Protein AF-A0A9D8LMC0-F1 (afdb_monomer_lite)

Radius of gyration: 25.45 Å; chains: 1; bounding box: 65×24×68 Å

Secondary structure (DSSP, 8-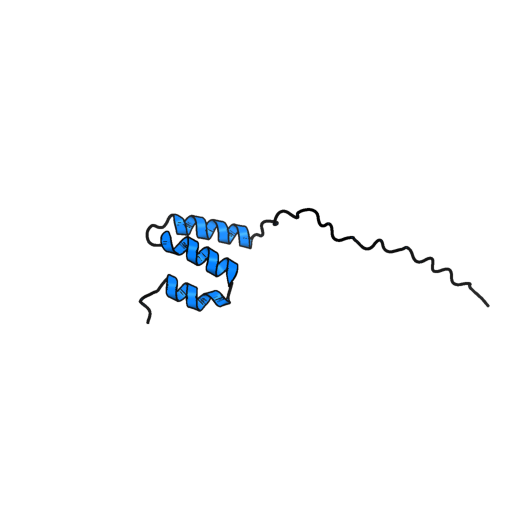state):
-------------------S-------HHHHHHHHHHHHHTTSTTTHHHHHHHHHHHHHHGGGGHHHHHHHH-TT--

Structure (mmCIF, N/CA/C/O backbone):
data_AF-A0A9D8LMC0-F1
#
_entry.id   AF-A0A9D8LMC0-F1
#
loop_
_atom_site.group_PDB
_atom_site.id
_atom_site.type_symbol
_atom_site.label_atom_id
_atom_site.label_alt_id
_atom_site.label_comp_id
_atom_site.label_asym_id
_atom_site.label_entity_id
_atom_site.label_seq_id
_atom_site.pdbx_PDB_ins_code
_atom_site.Cartn_x
_atom_site.Cartn_y
_atom_site.Cartn_z
_atom_site.occupancy
_atom_site.B_iso_or_equiv
_atom_site.auth_seq_id
_atom_site.auth_comp_id
_atom_site.auth_asym_id
_atom_site.auth_atom_id
_atom_site.pdbx_PDB_model_num
ATOM 1 N N . MET A 1 1 ? 46.888 5.994 -56.808 1.00 50.06 1 MET A N 1
ATOM 2 C CA . MET A 1 1 ? 46.730 4.731 -56.052 1.00 50.06 1 MET A CA 1
ATOM 3 C C . MET A 1 1 ? 47.944 4.681 -55.137 1.00 50.06 1 MET A C 1
ATOM 5 O O . MET A 1 1 ? 49.040 4.663 -55.665 1.00 50.06 1 MET A O 1
ATOM 9 N N . SER A 1 2 ? 47.868 4.913 -53.831 1.00 47.81 2 SER A N 1
ATOM 10 C CA . SER A 1 2 ? 46.913 4.375 -52.865 1.00 47.81 2 SER A CA 1
ATOM 11 C C . SER A 1 2 ? 46.836 5.313 -51.658 1.00 47.81 2 SER A C 1
ATOM 13 O O . SER A 1 2 ? 47.866 5.791 -51.191 1.00 47.81 2 SER A O 1
ATOM 15 N N . ASN A 1 3 ? 45.623 5.606 -51.190 1.00 44.09 3 ASN A N 1
ATOM 16 C CA . ASN A 1 3 ? 45.413 6.335 -49.944 1.00 44.09 3 ASN A CA 1
ATOM 17 C C . ASN A 1 3 ? 45.452 5.291 -48.823 1.00 44.09 3 ASN A C 1
ATOM 19 O O . ASN A 1 3 ? 44.543 4.467 -48.716 1.00 44.09 3 ASN A O 1
ATOM 23 N N . ASP A 1 4 ? 46.558 5.262 -48.085 1.00 52.50 4 ASP A N 1
ATOM 24 C CA . ASP A 1 4 ? 46.796 4.289 -47.028 1.00 52.50 4 ASP A CA 1
ATOM 25 C C . ASP A 1 4 ? 45.819 4.534 -45.874 1.00 52.50 4 ASP A C 1
ATOM 27 O O . ASP A 1 4 ? 45.646 5.647 -45.372 1.00 52.50 4 ASP A O 1
ATOM 31 N N . THR A 1 5 ? 45.109 3.472 -45.526 1.00 57.56 5 THR A N 1
ATOM 32 C CA . THR A 1 5 ? 44.076 3.443 -44.503 1.00 57.56 5 THR A CA 1
ATOM 33 C C . THR A 1 5 ? 44.742 3.536 -43.136 1.00 57.56 5 THR A C 1
ATOM 35 O O . THR A 1 5 ? 45.222 2.539 -42.611 1.00 57.56 5 THR A O 1
ATOM 38 N N . GLN A 1 6 ? 44.731 4.716 -42.519 1.00 54.78 6 GLN A N 1
ATOM 39 C CA . GLN A 1 6 ? 44.886 4.832 -41.069 1.00 54.78 6 GLN A CA 1
ATOM 40 C C . GLN A 1 6 ? 43.594 5.339 -40.444 1.00 54.78 6 GLN A C 1
ATOM 42 O O . GLN A 1 6 ? 43.466 6.480 -40.009 1.00 54.78 6 GLN A O 1
ATOM 47 N N . GLN A 1 7 ? 42.625 4.432 -40.364 1.00 54.09 7 GLN A N 1
ATOM 48 C CA . GLN A 1 7 ? 41.570 4.524 -39.372 1.00 54.09 7 GLN A CA 1
ATOM 49 C C . GLN A 1 7 ? 42.181 4.073 -38.040 1.00 54.09 7 GLN A C 1
ATOM 51 O O . GLN A 1 7 ? 42.155 2.898 -37.680 1.00 54.09 7 GLN A O 1
ATOM 56 N N . LYS A 1 8 ? 42.819 5.012 -37.334 1.00 46.62 8 LYS A N 1
ATOM 57 C CA . LYS A 1 8 ? 43.192 4.829 -35.932 1.00 46.62 8 LYS A CA 1
ATOM 58 C C . LYS A 1 8 ? 41.885 4.734 -35.151 1.00 46.62 8 LYS A C 1
ATOM 60 O O . LYS A 1 8 ? 41.246 5.749 -34.897 1.00 46.62 8 LYS A O 1
ATOM 65 N N . ALA A 1 9 ? 41.464 3.511 -34.846 1.00 50.38 9 ALA A N 1
ATOM 66 C CA . ALA A 1 9 ? 40.371 3.266 -33.925 1.00 50.38 9 ALA A CA 1
ATOM 67 C C . ALA A 1 9 ? 40.744 3.901 -32.578 1.00 50.38 9 ALA A C 1
ATOM 69 O O . ALA A 1 9 ? 41.663 3.444 -31.897 1.00 50.38 9 ALA A O 1
ATOM 70 N N . GLU A 1 10 ? 40.070 4.994 -32.223 1.00 51.72 10 GLU A N 1
ATOM 71 C CA . GLU A 1 10 ? 39.919 5.362 -30.822 1.00 51.72 10 GLU A CA 1
ATOM 72 C C . GLU A 1 10 ? 39.337 4.138 -30.114 1.00 51.72 10 GLU A C 1
ATOM 74 O O . GLU A 1 10 ? 38.309 3.618 -30.563 1.00 51.72 10 GLU A O 1
ATOM 79 N N . PRO A 1 11 ? 39.969 3.620 -29.050 1.00 44.50 11 PRO A N 1
ATOM 80 C CA . PRO A 1 11 ? 39.257 2.704 -28.194 1.00 44.50 11 PRO A CA 1
ATOM 81 C C . PRO A 1 11 ? 38.125 3.528 -27.586 1.00 44.50 11 PRO A C 1
ATOM 83 O O . PRO A 1 11 ? 38.365 4.399 -26.749 1.00 44.50 11 PRO A O 1
ATOM 86 N N . ALA A 1 12 ? 36.900 3.283 -28.056 1.00 53.75 12 ALA A N 1
ATOM 87 C CA . ALA A 1 12 ? 35.708 3.618 -27.306 1.00 53.75 12 ALA A CA 1
ATOM 88 C C . ALA A 1 12 ? 35.936 3.009 -25.927 1.00 53.75 12 ALA A C 1
ATOM 90 O O . ALA A 1 12 ? 35.985 1.786 -25.782 1.00 53.75 12 ALA A O 1
ATOM 91 N N . GLN A 1 13 ? 36.223 3.868 -24.951 1.00 54.00 13 GLN A N 1
ATOM 92 C CA . GLN A 1 13 ? 36.297 3.462 -23.566 1.00 54.00 13 GLN A CA 1
ATOM 93 C C . GLN A 1 13 ? 34.895 2.979 -23.237 1.00 54.00 13 GLN A C 1
ATOM 95 O O . GLN A 1 13 ? 33.971 3.772 -23.061 1.00 54.00 13 GLN A O 1
ATOM 100 N N . GLU A 1 14 ? 34.751 1.659 -23.290 1.00 50.81 14 GLU A N 1
ATOM 101 C CA . GLU A 1 14 ? 33.639 0.907 -22.757 1.00 50.81 14 GLU A CA 1
ATOM 102 C C . GLU A 1 14 ? 33.311 1.534 -21.409 1.00 50.81 14 GLU A C 1
ATOM 104 O O . GLU A 1 14 ? 34.148 1.561 -20.502 1.00 50.81 14 GLU A O 1
ATOM 109 N N . GLN A 1 15 ? 32.136 2.164 -21.333 1.00 51.94 15 GLN A N 1
ATOM 110 C CA . GLN A 1 15 ? 31.608 2.667 -20.080 1.00 51.94 15 GLN A CA 1
ATOM 111 C C . GLN A 1 15 ? 31.451 1.445 -19.188 1.00 51.94 15 GLN A C 1
ATOM 113 O O . GLN A 1 15 ? 30.466 0.714 -19.276 1.00 51.94 15 GLN A O 1
ATOM 118 N N . ALA A 1 16 ? 32.475 1.197 -18.372 1.00 50.50 16 ALA A N 1
ATOM 119 C CA . ALA A 1 16 ? 32.410 0.247 -17.289 1.00 50.50 16 ALA A CA 1
ATOM 120 C C . ALA A 1 16 ? 31.111 0.544 -16.531 1.00 50.50 16 ALA A C 1
ATOM 122 O O . ALA A 1 16 ? 30.856 1.716 -16.222 1.00 50.50 16 ALA A O 1
ATOM 123 N N . PRO A 1 17 ? 30.259 -0.460 -16.261 1.00 47.38 17 PRO A N 1
ATOM 124 C CA . PRO A 1 17 ? 29.099 -0.224 -15.430 1.00 47.38 17 PRO A CA 1
ATOM 125 C C . PRO A 1 17 ? 29.635 0.320 -14.110 1.00 47.38 17 PRO A C 1
ATOM 127 O O . PRO A 1 17 ? 30.412 -0.345 -13.422 1.00 47.38 17 PRO A O 1
ATOM 130 N N . HIS A 1 18 ? 29.274 1.565 -13.800 1.00 51.12 18 HIS A N 1
ATOM 131 C CA . HIS A 1 18 ? 29.498 2.154 -12.493 1.00 51.12 18 HIS A CA 1
ATOM 132 C C . HIS A 1 18 ? 28.694 1.321 -11.492 1.00 51.12 18 HIS A C 1
ATOM 134 O O . HIS A 1 18 ? 27.552 1.627 -11.166 1.00 51.12 18 HIS A O 1
ATOM 140 N N . ALA A 1 19 ? 29.294 0.230 -11.023 1.00 56.59 19 ALA A N 1
ATOM 141 C CA . ALA A 1 19 ? 28.866 -0.530 -9.866 1.00 56.59 19 ALA A CA 1
ATOM 142 C C . ALA A 1 19 ? 29.247 0.272 -8.614 1.00 56.59 19 ALA A C 1
ATOM 144 O O . ALA A 1 19 ? 30.109 -0.111 -7.830 1.00 56.59 19 ALA A O 1
ATOM 145 N N . GLY A 1 20 ? 28.651 1.453 -8.490 1.00 49.19 20 GLY A N 1
ATOM 146 C CA . GLY A 1 20 ? 28.662 2.270 -7.294 1.00 49.19 20 GLY A CA 1
ATOM 147 C C . GLY A 1 20 ? 27.213 2.506 -6.934 1.00 49.19 20 GLY A C 1
ATOM 148 O O . GLY A 1 20 ? 26.572 3.314 -7.593 1.00 49.19 20 GLY A O 1
ATOM 149 N N . ASP A 1 21 ? 26.725 1.715 -5.976 1.00 56.81 21 ASP A N 1
ATOM 150 C CA . ASP A 1 21 ? 25.495 1.877 -5.194 1.00 56.81 21 ASP A CA 1
ATOM 151 C C . ASP A 1 21 ? 24.600 3.034 -5.672 1.00 56.81 21 ASP A C 1
ATOM 153 O O . ASP A 1 21 ? 24.609 4.140 -5.127 1.00 56.81 21 ASP A O 1
ATOM 157 N N . ALA A 1 22 ? 23.866 2.808 -6.764 1.00 60.72 22 ALA A N 1
ATOM 158 C CA . ALA A 1 22 ? 22.846 3.749 -7.179 1.00 60.72 22 ALA A CA 1
ATOM 159 C C . ALA A 1 22 ? 21.719 3.599 -6.162 1.00 60.72 22 ALA A C 1
ATOM 161 O O . ALA A 1 22 ? 20.873 2.713 -6.301 1.00 60.72 22 ALA A O 1
ATOM 162 N N . ALA A 1 23 ? 21.754 4.427 -5.111 1.00 65.44 23 ALA A N 1
ATOM 163 C CA . ALA A 1 23 ? 20.654 4.547 -4.169 1.00 65.44 23 ALA A CA 1
ATOM 164 C C . ALA A 1 23 ? 19.357 4.605 -4.989 1.00 65.44 23 ALA A C 1
ATOM 166 O O . ALA A 1 23 ? 19.303 5.386 -5.949 1.00 65.44 23 ALA A O 1
ATOM 167 N N . PRO A 1 24 ? 18.363 3.746 -4.697 1.00 67.62 24 PRO A N 1
ATOM 168 C CA . PRO A 1 24 ? 17.197 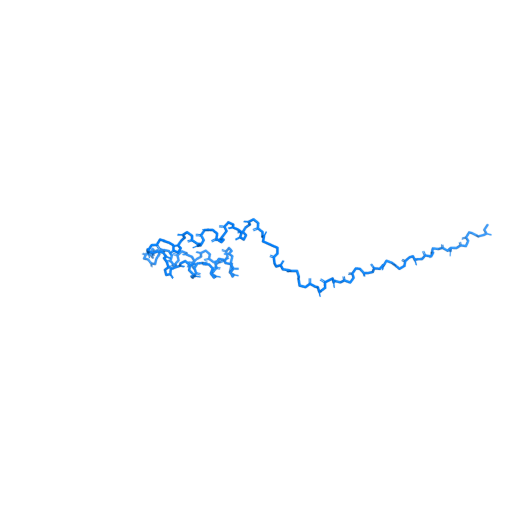3.599 -5.550 1.00 67.62 24 PRO A CA 1
ATOM 169 C C . PRO A 1 24 ? 16.574 4.975 -5.764 1.00 67.62 24 PRO A C 1
ATOM 171 O O . PRO A 1 24 ? 16.096 5.609 -4.822 1.00 67.62 24 PRO A O 1
ATOM 174 N N . VAL A 1 25 ? 16.647 5.470 -7.003 1.00 70.06 25 VAL A N 1
ATOM 175 C CA . VAL A 1 25 ? 16.128 6.792 -7.343 1.00 70.06 25 VAL A CA 1
ATOM 176 C C . VAL A 1 25 ? 14.623 6.722 -7.151 1.00 70.06 25 VAL A C 1
ATOM 178 O O . VAL A 1 25 ? 13.936 5.970 -7.844 1.00 70.06 25 VAL A O 1
ATOM 181 N N . ALA A 1 26 ? 14.114 7.472 -6.174 1.00 73.50 26 ALA A N 1
ATOM 182 C CA . ALA A 1 26 ? 12.694 7.503 -5.880 1.00 73.50 26 ALA A CA 1
ATOM 183 C C . ALA A 1 26 ? 11.935 7.966 -7.129 1.00 73.50 26 ALA A C 1
ATOM 185 O O . ALA A 1 26 ? 12.072 9.104 -7.580 1.00 73.50 26 ALA A O 1
ATOM 186 N N . THR A 1 27 ? 11.149 7.064 -7.710 1.00 84.00 27 THR A N 1
ATOM 187 C CA . THR A 1 27 ? 10.288 7.405 -8.841 1.00 84.00 27 THR A CA 1
ATOM 188 C C . THR A 1 27 ? 9.028 8.105 -8.340 1.00 84.00 27 THR A C 1
ATOM 190 O O . THR A 1 27 ? 8.621 7.928 -7.189 1.00 84.00 27 THR A O 1
ATOM 193 N N . VAL A 1 28 ? 8.356 8.852 -9.219 1.00 87.75 28 VAL A N 1
ATOM 194 C CA . VAL A 1 28 ? 7.032 9.422 -8.916 1.00 87.75 28 VAL A CA 1
ATOM 195 C C . VAL A 1 28 ? 6.064 8.325 -8.457 1.00 87.75 28 VAL A C 1
ATOM 197 O O . VAL A 1 28 ? 5.351 8.511 -7.475 1.00 87.75 28 VAL A O 1
ATOM 200 N N . ALA A 1 29 ? 6.094 7.155 -9.104 1.00 83.19 29 ALA A N 1
ATOM 201 C CA . ALA A 1 29 ? 5.276 6.009 -8.713 1.00 83.19 29 ALA A CA 1
ATOM 202 C C . ALA A 1 29 ? 5.604 5.523 -7.292 1.00 83.19 29 ALA A C 1
ATOM 204 O O . ALA A 1 29 ? 4.692 5.291 -6.502 1.00 83.19 29 ALA A O 1
ATOM 205 N N . SER A 1 30 ? 6.888 5.430 -6.936 1.00 82.94 30 SER A N 1
ATOM 206 C CA . SER A 1 30 ? 7.325 5.054 -5.585 1.00 82.94 30 SER A CA 1
ATOM 207 C C . SER A 1 30 ? 6.849 6.057 -4.529 1.00 82.94 30 SER A C 1
ATOM 209 O O . SER A 1 30 ? 6.408 5.644 -3.460 1.00 82.94 30 SER A O 1
ATOM 211 N N . GLY A 1 31 ? 6.885 7.359 -4.835 1.00 88.50 31 GLY A N 1
ATOM 212 C CA . GLY A 1 31 ? 6.381 8.408 -3.945 1.00 88.50 31 GLY A CA 1
ATOM 213 C C . GLY A 1 31 ? 4.865 8.345 -3.740 1.00 88.50 31 GLY A C 1
ATOM 214 O O . GLY A 1 31 ? 4.397 8.377 -2.604 1.00 88.50 31 GLY A O 1
ATOM 215 N N . VAL A 1 32 ? 4.097 8.198 -4.825 1.00 90.56 32 VAL A N 1
ATOM 216 C CA . VAL A 1 32 ? 2.627 8.099 -4.768 1.00 90.56 32 VAL A CA 1
ATOM 217 C C . VAL A 1 32 ? 2.183 6.839 -4.024 1.00 90.56 32 VAL A C 1
ATOM 219 O O . VAL A 1 32 ? 1.317 6.919 -3.157 1.00 90.56 32 VAL A O 1
ATOM 222 N N . LEU A 1 33 ? 2.788 5.684 -4.321 1.00 88.94 33 LEU A N 1
ATOM 223 C CA . LEU A 1 33 ? 2.455 4.426 -3.650 1.00 88.94 33 LEU A CA 1
ATOM 224 C C . LEU A 1 33 ? 2.852 4.447 -2.172 1.00 88.94 33 LEU A C 1
ATOM 226 O O . LEU A 1 33 ? 2.095 3.952 -1.345 1.00 88.94 33 LEU A O 1
ATOM 230 N N . GLY A 1 34 ? 3.993 5.051 -1.827 1.00 89.44 34 GLY A N 1
ATOM 231 C CA . GLY A 1 34 ? 4.390 5.255 -0.432 1.00 89.44 34 GLY A CA 1
ATOM 232 C C . GLY A 1 34 ? 3.335 6.037 0.347 1.00 89.44 34 GLY A C 1
ATOM 233 O O . GLY A 1 34 ? 2.780 5.517 1.309 1.00 89.44 34 GLY A O 1
ATOM 234 N N . ALA A 1 35 ? 2.974 7.228 -0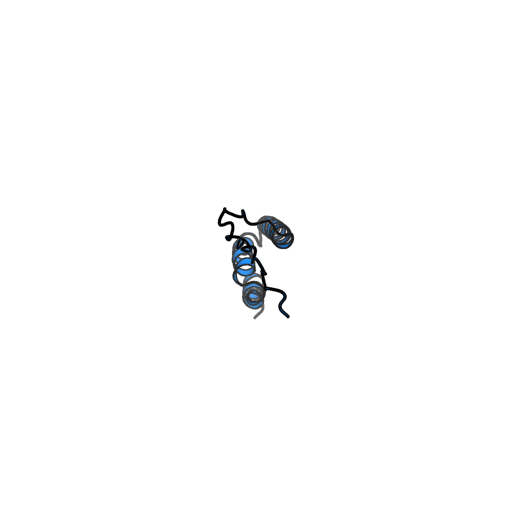.140 1.00 91.31 35 ALA A N 1
ATOM 235 C CA . ALA A 1 35 ? 1.961 8.069 0.497 1.00 91.31 35 ALA A CA 1
ATOM 236 C C . ALA A 1 35 ? 0.584 7.384 0.593 1.00 91.31 35 ALA A C 1
ATOM 238 O O . ALA A 1 35 ? -0.121 7.545 1.586 1.00 91.31 35 ALA A O 1
ATOM 239 N N . PHE A 1 36 ? 0.204 6.600 -0.420 1.00 90.81 36 PHE A N 1
ATOM 240 C CA . PHE A 1 36 ? -1.030 5.816 -0.403 1.00 90.81 36 PHE A CA 1
ATOM 241 C C . PHE A 1 36 ? -1.043 4.764 0.715 1.00 90.81 36 PHE A C 1
ATOM 243 O O . PHE A 1 36 ? -2.030 4.663 1.443 1.00 90.81 36 PHE A O 1
ATOM 250 N N . PHE A 1 37 ? 0.040 3.996 0.880 1.00 91.44 37 PHE A N 1
ATOM 251 C CA . PHE A 1 37 ? 0.119 2.992 1.946 1.00 91.44 37 PHE A CA 1
ATOM 252 C C . PHE A 1 37 ? 0.213 3.627 3.334 1.00 91.44 37 PHE A C 1
ATOM 254 O O . PHE A 1 37 ? -0.446 3.144 4.251 1.00 91.44 37 PHE A O 1
ATOM 261 N N . ASP A 1 38 ? 0.937 4.738 3.469 1.00 91.88 38 ASP A N 1
ATOM 262 C CA . ASP A 1 38 ? 1.010 5.489 4.725 1.00 91.88 38 ASP A CA 1
ATOM 263 C C . ASP A 1 38 ? -0.376 6.009 5.155 1.00 91.88 38 ASP A C 1
ATOM 265 O O . ASP A 1 38 ? -0.673 6.083 6.345 1.00 91.88 38 ASP A O 1
ATOM 269 N N . GLU A 1 39 ? -1.247 6.368 4.206 1.00 93.06 39 GLU A N 1
ATOM 270 C CA . GLU A 1 39 ? -2.623 6.785 4.499 1.00 93.06 39 GLU A CA 1
ATOM 271 C C . GLU A 1 39 ? -3.541 5.594 4.817 1.00 93.06 39 GLU A C 1
ATOM 273 O O . GLU A 1 39 ? -4.342 5.653 5.751 1.00 93.06 39 GLU A O 1
ATOM 278 N N . LEU A 1 40 ? -3.385 4.475 4.102 1.00 90.31 40 LEU A N 1
ATOM 279 C CA . LEU A 1 40 ? -4.100 3.230 4.400 1.00 90.31 40 LEU A CA 1
ATOM 280 C C . LEU A 1 40 ? -3.820 2.725 5.821 1.00 90.31 40 LEU A C 1
ATOM 282 O O . LEU A 1 40 ? -4.737 2.254 6.489 1.00 90.31 40 LEU A O 1
ATOM 286 N N . GLU A 1 41 ? -2.583 2.848 6.305 1.00 89.88 41 GLU A N 1
ATOM 287 C CA . GLU A 1 41 ? -2.193 2.440 7.663 1.00 89.88 41 GLU A CA 1
ATOM 288 C C . GLU A 1 41 ? -2.856 3.273 8.774 1.00 89.88 41 GLU A C 1
ATOM 290 O O . GLU A 1 41 ? -2.966 2.807 9.912 1.00 89.88 41 GLU A O 1
ATOM 295 N N . LYS A 1 42 ? -3.328 4.487 8.460 1.00 91.69 42 LYS A N 1
ATOM 296 C CA . LYS A 1 42 ? -4.070 5.348 9.398 1.00 91.69 42 LYS A CA 1
ATOM 297 C C . LYS A 1 42 ? -5.553 4.993 9.482 1.00 91.69 42 LYS A C 1
ATOM 299 O O . LYS A 1 42 ? -6.225 5.429 10.412 1.00 91.69 42 LYS A O 1
ATOM 304 N N . THR A 1 43 ? -6.066 4.221 8.527 1.00 90.19 43 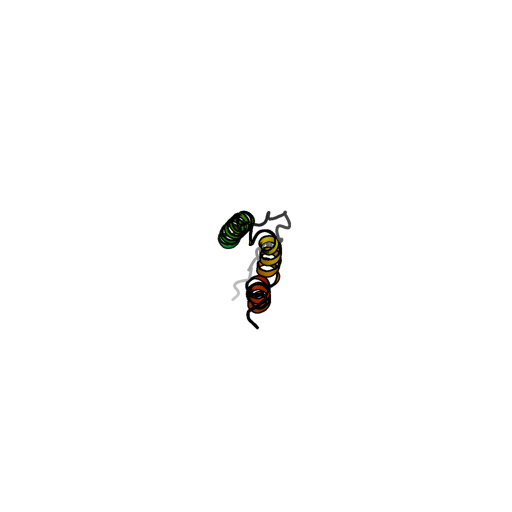THR A N 1
ATOM 305 C CA . THR A 1 43 ? -7.466 3.790 8.508 1.00 90.19 43 THR A CA 1
ATOM 306 C C . THR A 1 43 ? -7.607 2.518 9.342 1.00 90.19 43 THR A C 1
ATOM 308 O O . THR A 1 43 ? -7.063 1.483 8.959 1.00 90.19 43 THR A O 1
ATOM 311 N N . GLU A 1 44 ? -8.325 2.573 10.472 1.00 83.75 44 GLU A N 1
ATOM 312 C CA . GLU A 1 44 ? -8.395 1.462 11.444 1.00 83.75 44 GLU A CA 1
ATOM 313 C C . GLU A 1 44 ? -8.789 0.123 10.801 1.00 83.75 44 GLU A C 1
ATOM 315 O O . GLU A 1 44 ? -8.112 -0.878 11.020 1.00 83.75 44 GLU A O 1
ATOM 320 N N . ASP A 1 45 ? -9.789 0.121 9.917 1.00 84.88 45 ASP A N 1
ATOM 321 C CA . ASP A 1 45 ? -10.291 -1.096 9.257 1.00 84.88 45 ASP A CA 1
ATOM 322 C C . ASP A 1 45 ? -9.332 -1.686 8.206 1.00 84.88 45 ASP A C 1
ATOM 324 O O . ASP A 1 45 ? -9.484 -2.830 7.762 1.00 84.88 45 ASP A O 1
ATOM 328 N N . LEU A 1 46 ? -8.350 -0.898 7.761 1.00 85.44 46 LEU A N 1
ATOM 329 C CA . LEU A 1 46 ? -7.433 -1.251 6.674 1.00 85.44 46 LEU A CA 1
ATOM 330 C C . LEU A 1 46 ? -5.987 -1.391 7.139 1.00 85.44 46 LEU A C 1
ATOM 332 O O . LEU A 1 46 ? -5.165 -1.902 6.379 1.00 85.44 46 LEU A O 1
ATOM 336 N N . LYS A 1 47 ? -5.675 -1.023 8.381 1.00 86.56 47 LYS A N 1
ATOM 337 C CA . LYS A 1 47 ? -4.322 -1.053 8.938 1.00 86.56 47 LYS A CA 1
ATOM 338 C C . LYS A 1 47 ? -3.656 -2.424 8.812 1.00 86.56 47 LYS A C 1
ATOM 340 O O . LYS A 1 47 ? -2.546 -2.527 8.294 1.00 86.56 47 LYS A O 1
ATOM 345 N N . ASP A 1 48 ? -4.358 -3.496 9.177 1.00 85.56 48 ASP A N 1
ATOM 346 C CA . ASP A 1 48 ? -3.854 -4.875 9.062 1.00 85.56 48 ASP A CA 1
ATOM 347 C C . ASP A 1 48 ? -3.734 -5.366 7.606 1.00 85.56 48 ASP A C 1
ATOM 349 O O . ASP A 1 48 ? -3.025 -6.335 7.307 1.00 85.56 48 ASP A O 1
ATOM 353 N N . LYS A 1 49 ? -4.444 -4.712 6.680 1.00 88.00 49 LYS A N 1
ATOM 354 C CA . LYS A 1 49 ? -4.440 -5.026 5.245 1.00 88.00 49 LYS A CA 1
ATOM 355 C C . LYS A 1 49 ? -3.385 -4.214 4.492 1.00 88.00 49 LYS A C 1
ATOM 357 O O . LYS A 1 49 ? -2.851 -4.718 3.508 1.00 88.00 49 LYS A O 1
ATOM 362 N N . ALA A 1 50 ? -3.040 -3.015 4.957 1.00 88.94 50 ALA A N 1
ATOM 363 C CA . ALA A 1 50 ? -2.151 -2.074 4.282 1.00 88.94 50 ALA A CA 1
ATOM 364 C C . ALA A 1 50 ? -0.768 -2.676 3.994 1.00 88.94 50 ALA A C 1
ATOM 366 O O . ALA A 1 50 ? -0.314 -2.657 2.850 1.00 88.94 50 ALA A O 1
ATOM 367 N N . GLY A 1 51 ? -0.146 -3.320 4.987 1.00 86.69 51 GLY A N 1
ATOM 368 C CA . GLY A 1 51 ? 1.143 -3.995 4.803 1.00 86.69 51 GLY A CA 1
ATOM 369 C C . GLY A 1 51 ? 1.084 -5.153 3.798 1.00 86.69 51 GLY A C 1
ATOM 370 O O . GLY A 1 51 ? 1.992 -5.321 2.983 1.00 86.69 51 GLY A O 1
ATOM 371 N N . LYS A 1 52 ? -0.016 -5.919 3.797 1.00 87.44 52 LYS A N 1
ATOM 372 C CA . LYS A 1 52 ? -0.235 -7.019 2.840 1.00 87.44 52 LYS A CA 1
ATOM 373 C C . LYS A 1 52 ? -0.435 -6.489 1.423 1.00 87.44 52 LYS A C 1
ATOM 375 O O . LYS A 1 52 ? 0.192 -6.991 0.498 1.00 87.44 52 LYS A O 1
ATOM 380 N N . LEU A 1 53 ? -1.253 -5.448 1.264 1.00 87.44 53 LEU A N 1
ATOM 381 C CA . LEU A 1 53 ? -1.477 -4.776 -0.016 1.00 87.44 53 LEU A CA 1
ATOM 382 C C . LEU A 1 53 ? -0.181 -4.174 -0.558 1.00 87.44 53 LEU A C 1
ATOM 384 O O . LEU A 1 53 ? 0.102 -4.320 -1.741 1.00 87.44 53 LEU A O 1
ATOM 388 N N . ARG A 1 54 ? 0.641 -3.566 0.303 1.00 88.94 54 ARG A N 1
ATOM 389 C CA . ARG A 1 54 ? 1.947 -3.018 -0.071 1.00 88.94 54 ARG A CA 1
ATOM 390 C C . ARG A 1 54 ? 2.882 -4.083 -0.623 1.00 88.94 54 ARG A C 1
ATOM 392 O O . ARG A 1 54 ? 3.434 -3.896 -1.703 1.00 88.94 54 ARG A O 1
ATOM 399 N N . ALA A 1 55 ? 3.040 -5.200 0.085 1.00 87.06 55 ALA A N 1
ATOM 400 C CA . ALA A 1 55 ? 3.883 -6.302 -0.373 1.00 87.06 55 ALA A CA 1
ATOM 401 C C . ALA A 1 55 ? 3.373 -6.903 -1.692 1.00 87.06 55 ALA A C 1
ATOM 403 O O . ALA A 1 55 ? 4.155 -7.147 -2.606 1.00 87.06 55 ALA A O 1
ATOM 404 N N . LEU A 1 56 ? 2.058 -7.087 -1.803 1.00 86.75 56 LEU A N 1
ATOM 405 C CA . LEU A 1 56 ? 1.421 -7.693 -2.964 1.00 86.75 56 LEU A CA 1
ATOM 406 C C . LEU A 1 56 ? 1.506 -6.793 -4.212 1.00 86.75 56 LEU A C 1
ATOM 408 O O . LEU A 1 56 ? 1.916 -7.247 -5.273 1.00 86.75 56 LEU A O 1
ATOM 412 N N . ILE A 1 57 ? 1.190 -5.500 -4.084 1.00 84.81 57 ILE A N 1
ATOM 413 C CA . ILE A 1 57 ? 1.219 -4.533 -5.195 1.00 84.81 57 ILE A CA 1
ATOM 414 C C . ILE A 1 57 ? 2.652 -4.271 -5.666 1.00 84.81 57 ILE A C 1
ATOM 416 O O . ILE A 1 57 ? 2.892 -4.186 -6.867 1.00 84.81 57 ILE A O 1
ATOM 420 N N . LEU A 1 58 ? 3.610 -4.145 -4.743 1.00 85.00 58 LEU A N 1
ATOM 421 C CA . LEU A 1 58 ? 5.009 -3.898 -5.105 1.00 85.00 58 LEU A CA 1
ATOM 422 C C . LEU A 1 58 ? 5.731 -5.163 -5.591 1.00 85.00 58 LEU A C 1
ATOM 424 O O . LEU A 1 58 ? 6.689 -5.047 -6.349 1.00 85.00 58 LEU A O 1
ATOM 428 N N . GLY A 1 59 ? 5.290 -6.348 -5.158 1.00 83.06 59 GLY A N 1
ATOM 429 C CA . GLY A 1 59 ? 5.865 -7.631 -5.561 1.00 83.06 59 GLY A CA 1
ATOM 430 C C . GLY A 1 59 ? 5.280 -8.175 -6.865 1.00 83.06 59 GLY A C 1
ATOM 431 O O . GLY A 1 59 ? 6.025 -8.490 -7.787 1.00 83.06 59 GLY A O 1
ATOM 432 N N . GLU A 1 60 ? 3.953 -8.276 -6.953 1.00 78.00 60 GLU A N 1
ATOM 433 C CA . GLU A 1 60 ? 3.255 -8.938 -8.067 1.00 78.00 60 GLU A CA 1
ATOM 434 C C . GLU A 1 60 ? 2.652 -7.955 -9.087 1.00 78.00 60 GLU A C 1
ATOM 436 O O . GLU A 1 60 ? 2.262 -8.352 -10.190 1.00 78.00 60 GLU A O 1
ATOM 441 N N . GLY A 1 61 ? 2.598 -6.658 -8.765 1.00 74.06 61 GLY A N 1
ATOM 442 C CA . GLY A 1 61 ? 2.125 -5.622 -9.682 1.00 74.06 61 GLY A CA 1
ATOM 443 C C . GLY A 1 61 ? 0.695 -5.872 -10.167 1.00 74.06 61 GLY A C 1
ATOM 444 O O . GLY A 1 61 ? -0.209 -6.119 -9.378 1.00 74.06 61 GLY A O 1
ATOM 445 N N . VAL A 1 62 ? 0.469 -5.818 -11.482 1.00 68.69 62 VAL A N 1
ATOM 446 C CA . VAL A 1 62 ? -0.865 -6.013 -12.092 1.00 68.6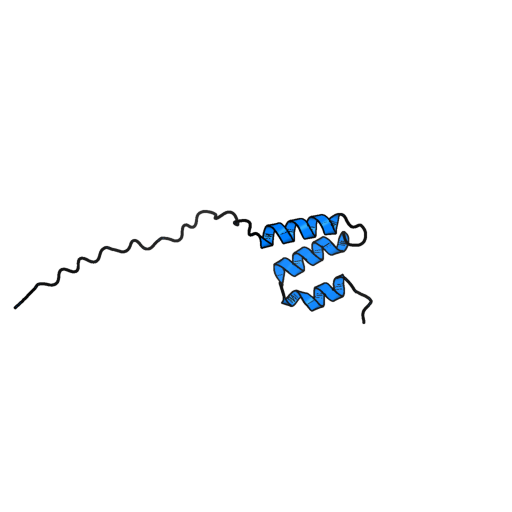9 62 VAL A CA 1
ATOM 447 C C . VAL A 1 62 ? -1.429 -7.420 -11.851 1.00 68.69 62 VAL A C 1
ATOM 449 O O . VAL A 1 62 ? -2.645 -7.585 -11.789 1.00 68.69 62 VAL A O 1
ATOM 452 N N . MET A 1 63 ? -0.571 -8.427 -11.662 1.00 77.06 63 MET A N 1
ATOM 453 C CA . MET A 1 63 ? -1.014 -9.804 -11.408 1.00 77.06 63 MET A CA 1
ATOM 454 C C . MET A 1 63 ? -1.602 -9.984 -10.003 1.00 77.06 63 MET A C 1
ATOM 456 O O . MET A 1 63 ? -2.278 -10.975 -9.745 1.00 77.06 63 MET A O 1
ATOM 460 N N . ALA A 1 64 ? -1.417 -8.994 -9.125 1.00 81.50 64 ALA A N 1
ATOM 461 C CA . ALA A 1 64 ? -1.982 -8.968 -7.787 1.00 81.50 64 ALA A CA 1
ATOM 462 C C . ALA A 1 64 ? -3.507 -8.764 -7.755 1.00 81.50 64 ALA A C 1
ATOM 464 O O . ALA A 1 64 ? -4.092 -8.963 -6.695 1.00 81.50 64 ALA A O 1
ATOM 465 N N . GLU A 1 65 ? -4.169 -8.337 -8.844 1.00 85.25 65 GLU A N 1
ATOM 466 C CA . GLU A 1 65 ? -5.589 -7.917 -8.807 1.00 85.25 65 GLU A CA 1
ATOM 467 C C . GLU A 1 65 ? -6.530 -8.931 -8.128 1.00 85.25 65 GLU A C 1
ATOM 469 O O . GLU A 1 65 ? -7.260 -8.514 -7.220 1.00 85.25 65 GLU A O 1
ATOM 474 N N . PRO A 1 66 ? -6.475 -10.245 -8.430 1.00 83.94 66 PRO A N 1
ATOM 475 C CA . PRO A 1 66 ? -7.334 -11.220 -7.762 1.00 83.94 66 PRO A CA 1
ATOM 476 C C . PRO A 1 66 ? -7.071 -11.305 -6.251 1.00 83.94 66 PRO A C 1
ATOM 478 O O . PRO A 1 66 ? -8.002 -11.401 -5.449 1.00 83.94 66 PRO A O 1
ATOM 481 N N . ALA A 1 67 ? -5.804 -11.222 -5.843 1.00 82.06 67 ALA A N 1
ATOM 482 C CA . ALA A 1 67 ? -5.402 -11.277 -4.442 1.00 82.06 67 ALA A CA 1
ATOM 483 C C . ALA A 1 67 ? -5.712 -9.965 -3.692 1.00 82.06 67 ALA A C 1
ATOM 485 O O . ALA A 1 67 ? -6.148 -10.007 -2.542 1.00 82.06 67 ALA A O 1
ATOM 486 N N . ILE A 1 68 ? -5.592 -8.803 -4.345 1.00 84.62 68 ILE A N 1
ATOM 487 C CA . ILE A 1 68 ? -6.035 -7.503 -3.814 1.00 84.62 68 ILE A CA 1
ATOM 488 C C . ILE A 1 68 ? -7.536 -7.553 -3.532 1.00 84.62 68 ILE A C 1
ATOM 490 O O . ILE A 1 68 ? -7.974 -7.168 -2.446 1.00 84.62 68 ILE A O 1
ATOM 494 N N . ARG A 1 69 ? -8.324 -8.067 -4.483 1.00 84.94 69 ARG A N 1
ATOM 495 C CA . ARG A 1 69 ? -9.772 -8.214 -4.325 1.00 84.94 69 ARG A CA 1
ATOM 496 C C . ARG A 1 69 ? -10.116 -9.114 -3.143 1.00 84.94 69 ARG A C 1
ATOM 498 O O . ARG A 1 69 ? -10.948 -8.722 -2.335 1.00 84.94 69 ARG A O 1
ATOM 505 N N . ALA A 1 70 ? -9.447 -10.256 -2.995 1.00 86.00 70 ALA A N 1
ATOM 506 C CA . ALA A 1 70 ? -9.662 -11.158 -1.862 1.00 86.00 70 ALA A CA 1
ATOM 507 C C . ALA A 1 70 ? -9.313 -10.512 -0.506 1.00 86.00 70 ALA A C 1
ATOM 509 O O . ALA A 1 70 ? -9.973 -10.769 0.500 1.00 86.00 70 ALA A O 1
ATOM 510 N N . ILE A 1 71 ? -8.295 -9.645 -0.464 1.00 84.44 71 ILE A N 1
ATOM 511 C CA . ILE A 1 71 ? -7.922 -8.913 0.754 1.00 84.44 71 ILE A CA 1
ATOM 512 C C . ILE A 1 71 ? -8.969 -7.850 1.105 1.00 84.44 71 ILE A C 1
ATOM 514 O O . ILE A 1 71 ? -9.307 -7.699 2.282 1.00 84.44 71 ILE A O 1
ATOM 518 N N . LEU A 1 72 ? -9.461 -7.094 0.122 1.00 85.12 72 LEU A N 1
ATOM 519 C CA . LEU A 1 72 ? -10.388 -5.980 0.347 1.00 85.12 72 LEU A CA 1
ATOM 520 C C . LEU A 1 72 ? -11.842 -6.432 0.519 1.00 85.12 72 LEU A C 1
ATOM 522 O O . LEU A 1 72 ? -12.561 -5.860 1.332 1.00 85.12 72 LEU A O 1
ATOM 526 N N . PHE A 1 73 ? -12.253 -7.471 -0.202 1.00 86.94 73 PHE A N 1
ATOM 527 C CA . PHE A 1 73 ? -13.632 -7.948 -0.276 1.00 86.94 73 PHE A CA 1
ATOM 528 C C . PHE A 1 73 ? -13.698 -9.461 -0.015 1.00 86.94 73 PHE A C 1
ATOM 530 O O . PHE A 1 73 ? -14.018 -10.230 -0.923 1.00 86.94 73 PHE A O 1
ATOM 537 N N . PRO A 1 74 ? -13.387 -9.913 1.212 1.00 80.12 74 PRO A N 1
ATOM 538 C CA . PRO A 1 74 ? -13.320 -11.339 1.532 1.00 80.12 74 PRO A CA 1
ATOM 539 C C . PRO A 1 74 ? -14.665 -12.069 1.373 1.00 80.12 74 PRO A C 1
ATOM 541 O O . PRO A 1 74 ? -14.670 -13.265 1.106 1.00 80.12 74 PRO A O 1
ATOM 544 N N . ASP A 1 7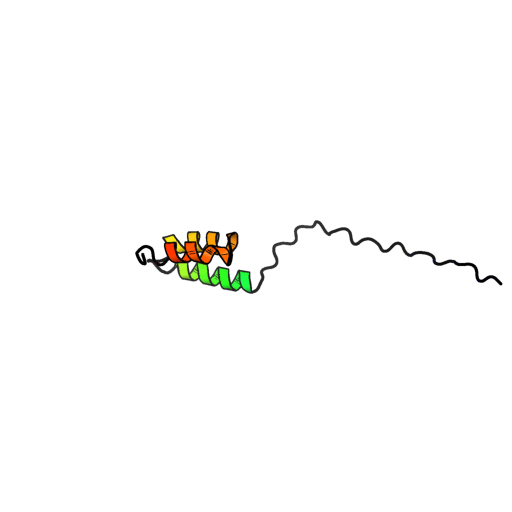5 ? -15.788 -11.354 1.480 1.00 84.19 75 ASP A N 1
ATOM 545 C CA . ASP A 1 75 ? -17.141 -11.922 1.406 1.00 84.19 75 ASP A CA 1
ATOM 546 C C . ASP A 1 75 ? -17.785 -11.827 0.010 1.00 84.19 75 ASP A C 1
ATOM 548 O O . ASP A 1 75 ? -18.927 -12.238 -0.172 1.00 84.19 75 ASP A O 1
ATOM 552 N N . ALA A 1 76 ? -17.089 -11.282 -0.995 1.00 70.38 76 ALA A N 1
ATOM 553 C CA . ALA A 1 76 ? -17.637 -11.055 -2.340 1.00 70.38 76 ALA A CA 1
ATOM 554 C C . ALA A 1 76 ? -17.637 -12.315 -3.233 1.00 70.38 76 ALA A C 1
ATOM 556 O O . ALA A 1 76 ? -17.341 -12.224 -4.427 1.00 70.38 76 ALA A O 1
ATOM 557 N N . THR A 1 77 ? -17.935 -13.478 -2.645 1.00 56.94 77 THR A N 1
ATOM 558 C CA . THR A 1 77 ? -18.008 -14.767 -3.358 1.00 56.94 77 THR A CA 1
ATOM 559 C C . THR A 1 77 ? -19.361 -14.954 -4.032 1.00 56.94 77 THR A C 1
ATOM 561 O O . THR A 1 77 ? -20.388 -14.650 -3.386 1.00 56.94 77 THR A O 1
#

Sequence (77 aa):
MSNDTQQKAEPAQEQAPHAGDAAPVATVASGVLGAFFDELEKTEDLKDKAGKLRALILGEGVMAEPAIRAILFPDAT

pLDDT: mean 74.6, std 15.94, range [44.09, 93.06]

Foldseek 3Di:
DDDDDDPPDDPPPDPDPPPDPPPPDCDPVNVVLVVVLVVLCVDPVRVVVSVVCSCLCVPVNPNCVVVNCCSVPVPPD